Protein AF-0000000086879435 (afdb_homodimer)

Organism: NCBI:txid248903

Structure (mmCIF, N/CA/C/O backbone):
data_AF-0000000086879435-model_v1
#
loop_
_entity.id
_entity.type
_entity.pdbx_description
1 polymer 'Uncharacterized protein'
#
loop_
_atom_site.group_PDB
_atom_site.id
_atom_site.type_symbol
_atom_site.label_atom_id
_atom_site.label_alt_id
_atom_site.label_comp_id
_atom_site.label_asym_id
_atom_site.label_entity_id
_atom_site.label_seq_id
_atom_site.pdbx_PDB_ins_code
_atom_site.Cartn_x
_atom_site.Cartn_y
_atom_site.Cartn_z
_atom_site.occupancy
_atom_site.B_iso_or_equiv
_atom_site.auth_seq_id
_atom_site.auth_comp_id
_atom_site.auth_asym_id
_atom_site.auth_atom_id
_atom_site.pdbx_PDB_model_num
ATOM 1 N N . MET A 1 1 ? 8.586 4.191 -22.438 1 44.03 1 MET A N 1
ATOM 2 C CA . MET A 1 1 ? 7.246 3.73 -22.094 1 44.03 1 MET A CA 1
ATOM 3 C C . MET A 1 1 ? 6.598 4.66 -21.078 1 44.03 1 MET A C 1
ATOM 5 O O . MET A 1 1 ? 7.281 5.207 -20.203 1 44.03 1 MET A O 1
ATOM 9 N N . GLN A 1 2 ? 5.637 5.305 -21.375 1 54.16 2 GLN A N 1
ATOM 10 C CA . GLN A 1 2 ? 5.039 6.383 -20.594 1 54.16 2 GLN A CA 1
ATOM 11 C C . GLN A 1 2 ? 4.703 5.914 -19.188 1 54.16 2 GLN A C 1
ATOM 13 O O . GLN A 1 2 ? 4.008 4.914 -19 1 54.16 2 GLN A O 1
ATOM 18 N N . THR A 1 3 ? 5.539 6.227 -18.281 1 66.44 3 THR A N 1
ATOM 19 C CA . THR A 1 3 ? 5.344 5.82 -16.891 1 66.44 3 THR A CA 1
ATOM 20 C C . THR A 1 3 ? 4.059 6.418 -16.328 1 66.44 3 THR A C 1
ATOM 22 O O . THR A 1 3 ? 3.764 7.594 -16.547 1 66.44 3 THR A O 1
ATOM 25 N N . THR A 1 4 ? 3.055 5.637 -16.141 1 79.62 4 THR A N 1
ATOM 26 C CA . THR A 1 4 ? 1.771 6.039 -15.578 1 79.62 4 THR A CA 1
ATOM 27 C C . THR A 1 4 ? 1.923 6.414 -14.109 1 79.62 4 THR A C 1
ATOM 29 O O . THR A 1 4 ? 2.721 5.809 -13.391 1 79.62 4 THR A O 1
ATOM 32 N N . ALA A 1 5 ? 1.476 7.719 -13.898 1 88.5 5 ALA A N 1
ATOM 33 C CA . ALA A 1 5 ? 1.399 8.133 -12.5 1 88.5 5 ALA A CA 1
ATOM 34 C C . ALA A 1 5 ? -0.051 8.273 -12.055 1 88.5 5 ALA A C 1
ATOM 36 O O . ALA A 1 5 ? -0.872 8.867 -12.758 1 88.5 5 ALA A O 1
ATOM 37 N N . PHE A 1 6 ? -0.418 7.566 -11 1 91.81 6 PHE A N 1
ATOM 38 C CA . PHE A 1 6 ? -1.747 7.672 -10.406 1 91.81 6 PHE A CA 1
ATOM 39 C C . PHE A 1 6 ? -1.66 8.141 -8.961 1 91.81 6 PHE A C 1
ATOM 41 O O . PHE A 1 6 ? -0.816 7.668 -8.195 1 91.81 6 PHE A O 1
ATOM 48 N N . THR A 1 7 ? -2.488 9.18 -8.641 1 93.44 7 THR A N 1
ATOM 49 C CA . THR A 1 7 ? -2.541 9.68 -7.27 1 93.44 7 THR A CA 1
ATOM 50 C C . THR A 1 7 ? -3.957 9.57 -6.711 1 93.44 7 THR A C 1
ATOM 52 O O . THR A 1 7 ? -4.918 9.977 -7.367 1 93.44 7 THR A O 1
ATOM 55 N N . ALA A 1 8 ? -4.062 8.93 -5.559 1 92 8 ALA A N 1
ATOM 56 C CA . ALA A 1 8 ? -5.328 8.875 -4.84 1 92 8 ALA A CA 1
ATOM 57 C C . ALA A 1 8 ? -5.223 9.562 -3.482 1 92 8 ALA A C 1
ATOM 59 O 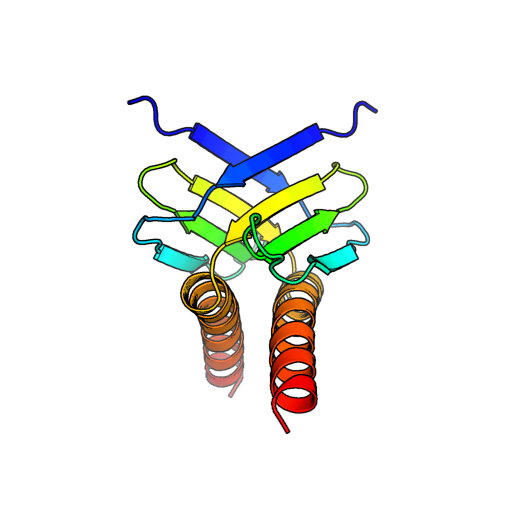O . ALA A 1 8 ? -4.25 9.359 -2.75 1 92 8 ALA A O 1
ATOM 60 N N . ASN A 1 9 ? -6.188 10.391 -3.223 1 91.94 9 ASN A N 1
ATOM 61 C CA . ASN A 1 9 ? -6.27 11.023 -1.913 1 91.94 9 ASN A CA 1
ATOM 62 C C . ASN A 1 9 ? -7.184 10.258 -0.968 1 91.94 9 ASN A C 1
ATOM 64 O O . ASN A 1 9 ? -8.398 10.219 -1.165 1 91.94 9 ASN A O 1
ATOM 68 N N . LEU A 1 10 ? -6.527 9.672 0.015 1 91.62 10 LEU A N 1
ATOM 69 C CA . LEU A 1 10 ? -7.281 8.859 0.964 1 91.62 10 LEU A CA 1
ATOM 70 C C . LEU A 1 10 ? -7.754 9.703 2.145 1 91.62 10 LEU A C 1
ATOM 72 O O . LEU A 1 10 ? -8.547 9.234 2.971 1 91.62 10 LEU A O 1
ATOM 76 N N . THR A 1 11 ? -7.312 10.906 2.078 1 84.06 11 THR A N 1
ATOM 77 C CA . THR A 1 11 ? -7.547 11.719 3.268 1 84.06 11 THR A CA 1
ATOM 78 C C . THR A 1 11 ? -9.031 12.047 3.414 1 84.06 11 THR A C 1
ATOM 80 O O . THR A 1 11 ? -9.758 12.117 2.422 1 84.06 11 THR A O 1
ATOM 83 N N . ALA A 1 12 ? -9.547 12.078 4.613 1 77.25 12 ALA A N 1
ATOM 84 C CA . ALA A 1 12 ? -10.875 12.539 5.012 1 77.25 12 ALA A CA 1
ATOM 85 C C . ALA A 1 12 ? -11.938 11.484 4.707 1 77.25 12 ALA A C 1
ATOM 87 O O . ALA A 1 12 ? -13.102 11.82 4.492 1 77.25 12 ALA A O 1
ATOM 88 N N . GLN A 1 13 ? -11.484 10.367 4.348 1 81.69 13 GLN A N 1
ATOM 89 C CA . GLN A 1 13 ? -12.469 9.32 4.109 1 81.69 13 GLN A CA 1
ATOM 90 C C . GLN A 1 13 ? -12.086 8.031 4.824 1 81.69 13 GLN A C 1
ATOM 92 O O . GLN A 1 13 ? -10.93 7.84 5.203 1 81.69 13 GLN A O 1
ATOM 97 N N . SER A 1 14 ? -13.148 7.199 4.969 1 90.62 14 SER A N 1
ATOM 98 C CA . SER A 1 14 ? -12.914 5.828 5.41 1 90.62 14 SER A CA 1
ATOM 99 C C . SER A 1 14 ? -12.43 4.953 4.262 1 90.62 14 SER A C 1
ATOM 101 O O . SER A 1 14 ? -12.914 5.066 3.137 1 90.62 14 SER A O 1
ATOM 103 N N . ILE A 1 15 ? -11.328 4.277 4.547 1 94.75 15 ILE A N 1
ATOM 104 C CA . ILE A 1 15 ? -10.844 3.381 3.504 1 94.75 15 ILE A CA 1
ATOM 105 C C . ILE A 1 15 ? -10.961 1.931 3.971 1 94.75 15 ILE A C 1
ATOM 107 O O . ILE A 1 15 ? -11.07 1.666 5.168 1 94.75 15 ILE A O 1
ATOM 111 N N . ASP A 1 16 ? -11.102 1.056 3.021 1 96.19 16 ASP A N 1
ATOM 112 C CA . ASP A 1 16 ? -10.938 -0.382 3.223 1 96.19 16 ASP A CA 1
ATOM 113 C C . ASP A 1 16 ? -9.711 -0.907 2.482 1 96.19 16 ASP A C 1
ATOM 115 O O . ASP A 1 16 ? -9.484 -0.562 1.321 1 96.19 16 ASP A O 1
ATOM 119 N N . ALA A 1 17 ? -8.805 -1.585 3.205 1 97.88 17 ALA A N 1
ATOM 120 C CA . ALA A 1 17 ? -7.641 -2.244 2.621 1 97.88 17 ALA A CA 1
ATOM 121 C C . ALA A 1 17 ? -7.703 -3.754 2.836 1 97.88 17 ALA A C 1
ATOM 123 O O . ALA A 1 17 ? -7.906 -4.223 3.959 1 97.88 17 ALA A O 1
ATOM 124 N N . VAL A 1 18 ? -7.555 -4.5 1.718 1 98.06 18 VAL A N 1
ATOM 125 C CA . VA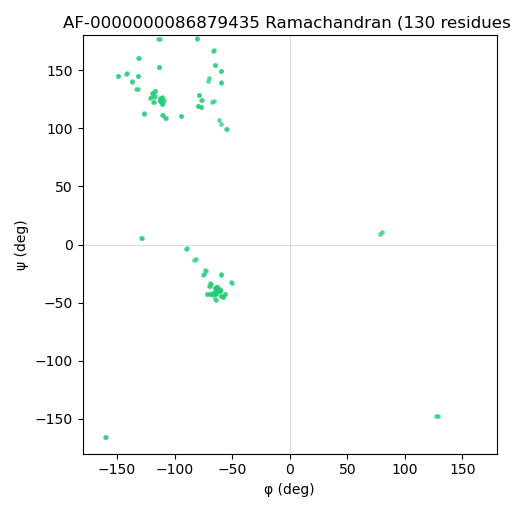L A 1 18 ? -7.621 -5.957 1.799 1 98.06 18 VAL A CA 1
ATOM 126 C C . VAL A 1 18 ? -6.594 -6.574 0.852 1 98.06 18 VAL A C 1
ATOM 128 O O . VAL A 1 18 ? -6.25 -5.98 -0.172 1 98.06 18 VAL A O 1
ATOM 131 N N . VAL A 1 19 ? -6.051 -7.715 1.238 1 98.38 19 VAL A N 1
ATOM 132 C CA . VAL A 1 19 ? -5.215 -8.5 0.337 1 98.38 19 VAL A CA 1
ATOM 133 C C . VAL A 1 19 ? -5.941 -9.789 -0.05 1 98.38 19 VAL A C 1
ATOM 135 O O . VAL A 1 19 ? -6.281 -10.602 0.814 1 98.38 19 VAL A O 1
ATOM 138 N N . LYS A 1 20 ? -6.312 -9.82 -1.33 1 97.25 20 LYS A N 1
ATOM 139 C CA . LYS A 1 20 ? -6.738 -11.102 -1.882 1 97.25 20 LYS A CA 1
ATOM 140 C C . LYS A 1 20 ? -5.539 -12.008 -2.164 1 97.25 20 LYS A C 1
ATOM 142 O O . LYS A 1 20 ? -4.617 -11.617 -2.885 1 97.25 20 LYS A O 1
ATOM 147 N N . PRO A 1 21 ? -5.516 -13.18 -1.617 1 96.19 21 PRO A N 1
ATOM 148 C CA . PRO A 1 21 ? -4.352 -14.055 -1.771 1 96.19 21 PRO A CA 1
ATOM 149 C C . PRO A 1 21 ? -4.129 -14.492 -3.217 1 96.19 21 PRO A C 1
ATOM 151 O O . PRO A 1 21 ? -5.066 -14.484 -4.02 1 96.19 21 PRO A O 1
ATOM 154 N N . ALA A 1 22 ? -2.869 -14.797 -3.455 1 93.69 22 ALA A N 1
ATOM 155 C CA . ALA A 1 22 ? -2.512 -15.336 -4.762 1 93.69 22 ALA A CA 1
ATOM 156 C C . ALA A 1 22 ? -3.258 -16.641 -5.039 1 93.69 22 ALA A C 1
ATOM 158 O O . ALA A 1 22 ? -3.465 -17.453 -4.133 1 93.69 22 ALA A O 1
ATOM 159 N N . MET A 1 23 ? -3.672 -16.734 -6.277 1 92.25 23 MET A N 1
ATOM 160 C CA . MET A 1 23 ? -4.227 -17.984 -6.781 1 92.25 23 MET A CA 1
ATOM 161 C C . MET A 1 23 ? -3.332 -18.578 -7.859 1 92.25 23 MET A C 1
ATOM 163 O O . MET A 1 23 ? -2.246 -18.062 -8.133 1 92.25 23 MET A O 1
ATOM 167 N N . HIS A 1 24 ? -3.643 -19.766 -8.398 1 91.5 24 HIS A N 1
ATOM 168 C CA . HIS A 1 24 ? -2.82 -20.531 -9.328 1 91.5 24 HIS A CA 1
ATOM 169 C C . HIS A 1 24 ? -2.371 -19.656 -10.5 1 91.5 24 HIS A C 1
ATOM 171 O O . HIS A 1 24 ? -1.229 -19.766 -10.953 1 91.5 24 HIS A O 1
ATOM 177 N N . TYR A 1 25 ? -3.127 -18.734 -10.914 1 91.06 25 TYR A N 1
ATOM 178 C CA . TYR A 1 25 ? -2.773 -18 -12.125 1 91.06 25 TYR A CA 1
ATOM 179 C C . TYR A 1 25 ? -2.826 -16.5 -11.891 1 91.06 25 TYR A C 1
ATOM 181 O O . TYR A 1 25 ? -2.666 -15.703 -12.82 1 91.06 25 TYR A O 1
ATOM 189 N N . THR A 1 26 ? -3.049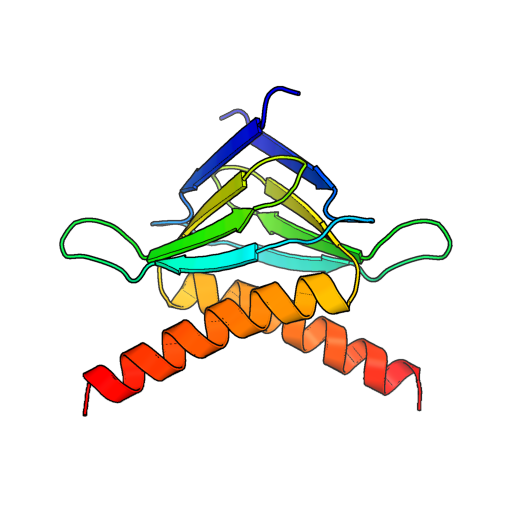 -16.141 -10.672 1 92.5 26 THR A N 1
ATOM 190 C CA . THR A 1 26 ? -3.156 -14.711 -10.383 1 92.5 26 THR A CA 1
ATOM 191 C C . THR A 1 26 ? -2.322 -14.344 -9.156 1 92.5 26 THR A C 1
ATOM 193 O O . THR A 1 26 ? -2.338 -15.062 -8.156 1 92.5 26 THR A O 1
ATOM 196 N N . PRO A 1 27 ? -1.57 -13.273 -9.281 1 95 27 PRO A N 1
ATOM 197 C CA . PRO A 1 27 ? -0.831 -12.82 -8.102 1 95 27 PRO A CA 1
ATOM 198 C C . PRO A 1 27 ? -1.748 -12.336 -6.98 1 95 27 PRO A C 1
ATOM 200 O O . PRO A 1 27 ? -2.969 -12.289 -7.152 1 95 27 PRO A O 1
ATOM 203 N N . ALA A 1 28 ? -1.187 -12.156 -5.766 1 96.88 28 ALA A N 1
ATOM 204 C CA . ALA A 1 28 ? -1.948 -11.477 -4.715 1 96.88 28 ALA A CA 1
ATOM 205 C C . ALA A 1 28 ? -2.334 -10.062 -5.141 1 96.88 28 ALA A C 1
ATOM 207 O O . ALA A 1 28 ? -1.632 -9.438 -5.934 1 96.88 28 ALA A O 1
ATOM 208 N N . ILE A 1 29 ? -3.469 -9.586 -4.648 1 97.75 29 ILE A N 1
ATOM 209 C CA . ILE A 1 29 ? -3.936 -8.242 -4.992 1 97.75 29 ILE A CA 1
ATOM 210 C C . ILE A 1 29 ? -4.223 -7.457 -3.715 1 97.75 29 ILE A C 1
ATOM 212 O O . ILE A 1 29 ? -5.117 -7.816 -2.943 1 97.75 29 ILE A O 1
ATOM 216 N N . LEU A 1 30 ? -3.428 -6.445 -3.463 1 98.38 30 LEU A N 1
ATOM 217 C CA . LEU A 1 30 ? -3.781 -5.445 -2.459 1 98.38 30 LEU A CA 1
ATOM 218 C C . LEU A 1 30 ? -4.789 -4.445 -3.02 1 98.38 30 LEU A C 1
ATOM 220 O O . LEU A 1 30 ? -4.508 -3.77 -4.012 1 98.38 30 LEU A O 1
ATOM 224 N N . THR A 1 31 ? -5.953 -4.352 -2.434 1 97.94 31 THR A N 1
ATOM 225 C CA . THR A 1 31 ? -6.973 -3.385 -2.826 1 97.94 31 THR A CA 1
ATOM 226 C C . THR A 1 31 ? -7.191 -2.35 -1.726 1 97.94 31 THR A C 1
ATOM 228 O O . THR A 1 31 ? -7.422 -2.705 -0.568 1 97.94 31 THR A O 1
ATOM 231 N N . VAL A 1 32 ? -7.027 -1.122 -2.074 1 97.19 32 VAL A N 1
ATOM 232 C CA . VAL A 1 32 ? -7.398 -0.005 -1.213 1 97.19 32 VAL A CA 1
ATOM 233 C C . VAL A 1 32 ? -8.602 0.728 -1.806 1 97.19 32 VAL A C 1
ATOM 235 O O . VAL A 1 32 ? -8.531 1.234 -2.928 1 97.19 32 VAL A O 1
ATOM 238 N N . SER A 1 33 ? -9.688 0.803 -1.057 1 95.69 33 SER A N 1
ATOM 239 C CA . SER A 1 33 ? -10.906 1.394 -1.596 1 95.69 33 SER A CA 1
ATOM 240 C C . SER A 1 33 ? -11.508 2.414 -0.631 1 95.69 33 SER A C 1
ATOM 242 O O . SER A 1 33 ? -11.297 2.322 0.582 1 95.69 33 SER A O 1
ATOM 244 N N . GLY A 1 34 ? -12.055 3.391 -1.168 1 92.12 34 GLY A N 1
ATOM 245 C CA . GLY A 1 34 ? -12.773 4.441 -0.467 1 92.12 34 GLY A CA 1
ATOM 246 C C . GLY A 1 34 ? -13.719 5.223 -1.364 1 92.12 34 GLY A C 1
ATOM 247 O O . GLY A 1 34 ? -14.109 4.738 -2.428 1 92.12 34 GLY A O 1
ATOM 248 N N . SER A 1 35 ? -14.148 6.371 -0.825 1 88.62 35 SER A N 1
ATOM 249 C CA . SER A 1 35 ? -15.078 7.191 -1.596 1 88.62 35 SER A CA 1
ATOM 250 C C . SER A 1 35 ? -14.469 7.609 -2.93 1 88.62 35 SER A C 1
ATOM 252 O O . SER A 1 35 ? -15.188 7.844 -3.902 1 88.62 35 SER A O 1
ATOM 254 N N . PHE A 1 36 ? -13.18 7.684 -3.027 1 84 36 PHE A N 1
ATOM 255 C CA . PHE A 1 36 ? -12.469 8.102 -4.23 1 84 36 PHE A CA 1
ATOM 256 C C . PHE A 1 36 ? -12.523 7.02 -5.301 1 84 36 PHE A C 1
ATOM 258 O O . PHE A 1 36 ? -12.266 7.281 -6.477 1 84 36 PHE A O 1
ATOM 265 N N . GLY A 1 37 ? -12.742 5.812 -4.805 1 92.31 37 GLY A N 1
ATOM 266 C CA . GLY A 1 37 ? -12.641 4.652 -5.68 1 92.31 37 GLY A CA 1
ATOM 267 C C . GLY A 1 37 ? -11.734 3.568 -5.125 1 92.31 37 GLY A C 1
ATOM 268 O O . GLY A 1 37 ? -11.766 3.277 -3.93 1 92.31 37 GLY A O 1
ATOM 269 N N . SER A 1 38 ? -11.047 2.848 -6.152 1 94.31 38 SER A N 1
ATOM 270 C CA . SER A 1 38 ? -10.195 1.755 -5.688 1 94.31 38 SER A CA 1
ATOM 271 C C . SER A 1 38 ? -8.859 1.741 -6.418 1 94.31 38 SER A C 1
ATOM 273 O O . SER A 1 38 ? -8.781 2.111 -7.594 1 94.31 38 SER A O 1
ATOM 275 N N . VAL A 1 39 ? -7.812 1.468 -5.703 1 95 39 VAL A N 1
ATOM 276 C CA . VAL A 1 39 ? -6.484 1.15 -6.215 1 95 39 VAL A CA 1
ATOM 277 C C . VAL A 1 39 ? -6.164 -0.318 -5.949 1 95 39 VAL A C 1
ATOM 279 O O . VAL A 1 39 ? -6.316 -0.799 -4.824 1 95 39 VAL A O 1
ATOM 282 N N . GLU A 1 40 ? -5.781 -1.021 -7.055 1 96.5 40 GLU A N 1
ATOM 283 C CA . GLU A 1 40 ? -5.398 -2.424 -6.941 1 96.5 40 GLU A CA 1
ATOM 284 C C . GLU A 1 40 ? -3.951 -2.635 -7.379 1 96.5 40 GLU A C 1
ATOM 286 O O . GLU A 1 40 ? -3.572 -2.264 -8.492 1 96.5 40 GLU A O 1
ATOM 291 N N . LEU A 1 41 ? -3.156 -3.184 -6.445 1 96.56 41 LEU A N 1
ATOM 292 C CA . LEU A 1 41 ? -1.776 -3.561 -6.734 1 96.56 41 LEU A CA 1
ATOM 293 C C . LEU A 1 41 ? -1.633 -5.074 -6.816 1 96.56 41 LEU A C 1
ATOM 295 O O . LEU A 1 41 ? -1.794 -5.777 -5.816 1 96.56 41 LEU A O 1
ATOM 299 N N . MET A 1 42 ? -1.429 -5.586 -8.008 1 96.94 42 MET A N 1
ATOM 300 C CA . MET A 1 42 ? -1.085 -6.996 -8.164 1 96.94 42 MET A CA 1
ATOM 301 C C . MET A 1 42 ? 0.379 -7.242 -7.816 1 96.94 42 MET A C 1
ATOM 303 O O . MET A 1 42 ? 1.275 -6.695 -8.461 1 96.94 42 MET A O 1
ATOM 307 N N . ALA A 1 43 ? 0.651 -7.996 -6.887 1 96.31 43 ALA A N 1
ATOM 308 C CA . ALA A 1 43 ? 1.991 -8.055 -6.305 1 96.31 43 ALA A CA 1
ATOM 309 C C . ALA A 1 43 ? 2.303 -9.445 -5.773 1 96.31 43 ALA A C 1
ATOM 311 O O . ALA A 1 43 ? 1.403 -10.164 -5.32 1 96.31 43 ALA A O 1
ATOM 312 N N . ASP A 1 44 ? 3.58 -9.82 -5.902 1 94.75 44 ASP A N 1
ATOM 313 C CA . ASP A 1 44 ? 4.008 -11.016 -5.188 1 94.75 44 ASP A CA 1
ATOM 314 C C . ASP A 1 44 ? 4.293 -10.711 -3.719 1 94.75 44 ASP A C 1
ATOM 316 O O . ASP A 1 44 ? 4.16 -9.562 -3.283 1 94.75 44 ASP A O 1
ATOM 320 N N . ASP A 1 45 ? 4.652 -11.742 -2.908 1 94.81 45 ASP A N 1
ATOM 321 C CA . ASP A 1 45 ? 4.809 -11.594 -1.464 1 94.81 45 ASP A CA 1
ATOM 322 C C . ASP A 1 45 ? 5.945 -10.633 -1.131 1 94.81 45 ASP A C 1
ATOM 324 O O . ASP A 1 45 ? 5.863 -9.875 -0.162 1 94.81 45 ASP A O 1
ATOM 328 N N . ASP A 1 46 ? 7.012 -10.719 -1.892 1 95.31 46 ASP A N 1
ATOM 329 C CA . ASP A 1 46 ? 8.141 -9.836 -1.641 1 95.31 46 ASP A CA 1
ATOM 330 C C . ASP A 1 46 ? 7.762 -8.375 -1.865 1 95.31 46 ASP A C 1
ATOM 332 O O . ASP A 1 46 ? 8.219 -7.488 -1.14 1 95.31 46 ASP A O 1
ATOM 336 N N . GLN A 1 47 ? 6.949 -8.156 -2.826 1 96.69 47 GLN A N 1
ATOM 337 C CA . GLN A 1 47 ? 6.508 -6.801 -3.145 1 96.69 47 GLN A CA 1
ATOM 338 C C . GLN A 1 47 ? 5.555 -6.27 -2.08 1 96.69 47 GLN A C 1
ATOM 340 O O . GLN A 1 47 ? 5.652 -5.109 -1.676 1 96.69 47 GLN A O 1
ATOM 345 N N . LEU A 1 48 ? 4.637 -7.074 -1.61 1 97.81 48 LEU A N 1
ATOM 346 C CA . LEU A 1 48 ? 3.762 -6.691 -0.507 1 97.81 48 LEU A CA 1
ATOM 347 C C . LEU A 1 48 ? 4.57 -6.398 0.751 1 97.81 48 LEU A C 1
ATOM 349 O O . LEU A 1 48 ? 4.281 -5.441 1.474 1 97.81 48 LEU A O 1
ATOM 353 N N . ALA A 1 49 ? 5.605 -7.219 1.007 1 97.38 49 ALA A N 1
ATOM 354 C CA . ALA A 1 49 ? 6.465 -7.02 2.172 1 97.38 49 ALA A CA 1
ATOM 355 C C . ALA A 1 49 ? 7.199 -5.684 2.09 1 97.38 49 ALA A C 1
ATOM 357 O O . ALA A 1 49 ? 7.375 -5.004 3.104 1 97.38 49 ALA A O 1
ATOM 358 N N . ALA A 1 50 ? 7.578 -5.32 0.904 1 97.62 50 ALA A N 1
ATOM 359 C CA . ALA A 1 50 ? 8.266 -4.047 0.713 1 97.62 50 ALA A CA 1
ATOM 360 C C . ALA A 1 50 ? 7.355 -2.873 1.055 1 97.62 50 ALA A C 1
ATOM 362 O O . ALA A 1 50 ? 7.793 -1.896 1.666 1 97.62 50 ALA A O 1
ATOM 363 N N . VAL A 1 51 ? 6.102 -2.959 0.656 1 98.38 51 VAL A N 1
ATOM 364 C CA . VAL A 1 51 ? 5.133 -1.912 0.958 1 98.38 51 VA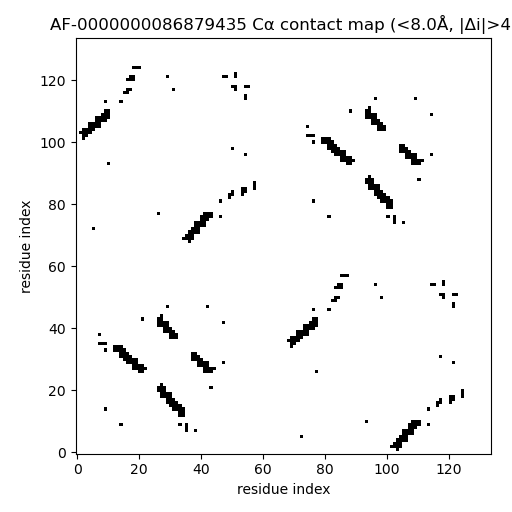L A CA 1
ATOM 365 C C . VAL A 1 51 ? 4.91 -1.831 2.467 1 98.38 51 VAL A C 1
ATOM 367 O O . VAL A 1 51 ? 4.953 -0.745 3.051 1 98.38 51 VAL A O 1
ATOM 370 N N . ALA A 1 52 ? 4.703 -2.957 3.107 1 98.56 52 ALA A N 1
ATOM 371 C CA . ALA A 1 52 ? 4.508 -2.992 4.555 1 98.56 52 ALA A CA 1
ATOM 372 C C . ALA A 1 52 ? 5.73 -2.451 5.289 1 98.56 52 ALA A C 1
ATOM 374 O O . ALA A 1 52 ? 5.602 -1.738 6.285 1 98.56 52 ALA A O 1
ATOM 375 N N . GLU A 1 53 ? 6.867 -2.781 4.797 1 98.5 53 GLU A N 1
ATOM 376 C CA . GLU A 1 53 ? 8.102 -2.332 5.43 1 98.5 53 GLU A CA 1
ATOM 377 C C . GLU A 1 53 ? 8.258 -0.816 5.336 1 98.5 53 GLU A C 1
ATOM 379 O O . GLU A 1 53 ? 8.695 -0.17 6.289 1 98.5 53 GLU A O 1
ATOM 384 N N . ALA A 1 54 ? 7.961 -0.256 4.188 1 98.56 54 ALA A N 1
ATOM 385 C CA . ALA A 1 54 ? 8.016 1.193 4.02 1 98.56 54 ALA A CA 1
ATOM 386 C C . ALA A 1 54 ? 7.129 1.898 5.043 1 98.56 54 ALA A C 1
ATOM 388 O O . ALA A 1 54 ? 7.539 2.895 5.645 1 98.56 54 ALA A O 1
ATOM 389 N N . ILE A 1 55 ? 5.949 1.348 5.238 1 98.62 55 ILE A N 1
ATOM 390 C CA . ILE A 1 55 ? 5.02 1.938 6.191 1 98.62 55 ILE A CA 1
ATOM 391 C C . ILE A 1 55 ? 5.551 1.755 7.613 1 98.62 55 ILE A C 1
ATOM 393 O O . ILE A 1 55 ? 5.5 2.682 8.422 1 98.62 55 ILE A O 1
ATOM 397 N N . SER A 1 56 ? 6.051 0.585 7.867 1 98.31 56 SER A N 1
ATOM 398 C CA . SER A 1 56 ? 6.609 0.305 9.188 1 98.31 56 SER A CA 1
ATOM 399 C C . SER A 1 56 ? 7.754 1.258 9.516 1 98.31 56 SER A C 1
ATOM 401 O O . SER A 1 56 ? 7.848 1.761 10.633 1 98.31 56 SER A O 1
ATOM 403 N N . GLN A 1 57 ? 8.648 1.495 8.578 1 97.94 57 GLN A N 1
ATOM 404 C CA . GLN A 1 57 ? 9.773 2.41 8.773 1 97.94 57 GLN A CA 1
ATOM 405 C C . GLN A 1 57 ? 9.281 3.822 9.078 1 97.94 57 GLN A C 1
ATOM 407 O O . GLN A 1 57 ? 9.883 4.535 9.883 1 97.94 57 GLN A O 1
ATOM 412 N N . HIS A 1 58 ? 8.227 4.211 8.367 1 97.88 58 HIS A N 1
ATOM 413 C CA . HIS A 1 58 ? 7.617 5.512 8.617 1 97.88 58 HIS A CA 1
ATOM 414 C C . HIS A 1 58 ? 7.164 5.637 10.07 1 97.88 58 HIS A C 1
ATOM 416 O O . HIS A 1 58 ? 7.441 6.645 10.727 1 97.88 58 HIS A O 1
ATOM 422 N N . PHE A 1 59 ? 6.508 4.625 10.633 1 97.12 59 PHE A N 1
ATOM 423 C CA . PHE A 1 59 ? 6.008 4.676 12 1 97.12 59 PHE A CA 1
ATOM 424 C C . PHE A 1 59 ? 7.16 4.645 13 1 97.12 59 PHE A C 1
ATOM 426 O O . PHE A 1 59 ? 7.113 5.32 14.031 1 97.12 59 PHE A O 1
ATOM 433 N N . LYS A 1 60 ? 8.164 3.91 12.648 1 97 60 LYS A N 1
ATOM 434 C CA . LYS A 1 60 ? 9.336 3.873 13.508 1 97 60 LYS A CA 1
ATOM 435 C C . LYS A 1 60 ? 10.016 5.242 13.586 1 97 60 LYS A C 1
ATOM 437 O O . LYS A 1 60 ? 10.445 5.668 14.656 1 97 60 LYS A O 1
ATOM 442 N N . SER A 1 61 ? 10.109 5.887 12.398 1 95.75 61 SER A N 1
ATOM 443 C CA . SER A 1 61 ? 10.734 7.203 12.336 1 95.75 61 SER A CA 1
ATOM 444 C C . SER A 1 61 ? 9.922 8.234 13.109 1 95.75 61 SER A C 1
ATOM 446 O O . SER A 1 61 ? 10.484 9.148 13.711 1 95.75 61 SER A O 1
ATOM 448 N N . LYS A 1 62 ? 8.68 8.109 13.039 1 92.25 62 LYS A N 1
ATOM 449 C CA . LYS A 1 62 ? 7.781 9.023 13.742 1 92.25 62 LYS A CA 1
ATOM 450 C C . LYS A 1 62 ? 7.91 8.859 15.25 1 92.25 62 LYS A C 1
ATOM 452 O O . LYS A 1 62 ? 7.855 9.844 15.992 1 92.25 62 LYS A O 1
ATOM 457 N N . GLU A 1 63 ? 8 7.652 15.656 1 89.56 63 GLU A N 1
ATOM 458 C CA . GLU A 1 63 ? 8.148 7.367 17.078 1 89.56 63 GLU A CA 1
ATOM 459 C C . GLU A 1 63 ? 9.461 7.93 17.625 1 89.56 63 GLU A C 1
ATOM 461 O O . GLU A 1 63 ? 9.5 8.477 18.719 1 89.56 63 GLU A O 1
ATOM 466 N N . ARG A 1 64 ? 10.453 7.805 16.812 1 88.44 64 ARG A N 1
ATOM 467 C CA . ARG A 1 64 ? 11.773 8.281 17.234 1 88.44 64 ARG A CA 1
ATOM 468 C C . ARG A 1 64 ? 11.797 9.805 17.312 1 88.44 64 ARG A C 1
ATOM 470 O O . ARG A 1 64 ? 12.477 10.367 18.188 1 88.44 64 ARG A O 1
ATOM 477 N N . ALA A 1 65 ? 11.055 10.383 16.438 1 83.25 65 ALA A N 1
ATOM 478 C CA . ALA A 1 65 ? 11.023 11.844 16.406 1 83.25 65 ALA A CA 1
ATOM 479 C C . ALA A 1 65 ? 10.203 12.398 17.578 1 83.25 65 ALA A C 1
ATOM 481 O O . ALA A 1 65 ? 10.352 13.57 17.938 1 83.25 65 ALA A O 1
ATOM 482 N N . ALA A 1 66 ? 9.266 11.656 18.125 1 78.44 66 ALA A N 1
ATOM 483 C CA . ALA A 1 66 ? 8.406 12.094 19.219 1 78.44 66 ALA A CA 1
ATOM 484 C C . ALA A 1 66 ? 9.094 11.922 20.562 1 78.44 66 ALA A C 1
ATOM 486 O O . ALA A 1 66 ? 8.648 12.453 21.578 1 78.44 66 ALA A O 1
ATOM 487 N N . VAL A 1 67 ? 10.227 11.18 20.656 1 71.69 67 VAL A N 1
ATOM 488 C CA . VAL A 1 67 ? 10.961 11.039 21.922 1 71.69 67 VAL A CA 1
ATOM 489 C C . VAL A 1 67 ? 12.039 12.117 22.016 1 71.69 67 VAL A C 1
ATOM 491 O O . VAL A 1 67 ? 12.688 12.445 21.016 1 71.69 67 VAL A O 1
ATOM 494 N N . MET B 1 1 ? -20.609 9.906 -8.289 1 43.44 1 MET B N 1
ATOM 495 C CA . MET B 1 1 ? -19.234 10.312 -8.539 1 43.44 1 MET B CA 1
ATOM 496 C C . MET B 1 1 ? -18.406 9.141 -9.055 1 43.44 1 MET B C 1
ATOM 498 O O . MET B 1 1 ? -18.609 7.996 -8.633 1 43.44 1 MET B O 1
ATOM 502 N N . GLN B 1 2 ? -18 9.141 -10.172 1 54.06 2 GLN B N 1
ATOM 503 C CA . GLN B 1 2 ? -17.406 8.016 -10.883 1 54.06 2 GLN B CA 1
ATOM 504 C C . GLN B 1 2 ? -16.219 7.441 -10.102 1 54.06 2 GLN B C 1
ATOM 506 O O . GLN B 1 2 ? -15.305 8.172 -9.727 1 54.06 2 GLN B O 1
ATOM 511 N N . THR B 1 3 ? -16.469 6.418 -9.43 1 66.19 3 THR B N 1
ATOM 512 C CA . THR B 1 3 ? -15.43 5.77 -8.633 1 66.19 3 THR B CA 1
ATOM 513 C C . THR B 1 3 ? -14.266 5.324 -9.508 1 66.19 3 THR B C 1
ATOM 515 O O . THR B 1 3 ? -14.477 4.758 -10.586 1 66.19 3 THR B O 1
ATOM 518 N N . THR B 1 4 ? -13.172 6.027 -9.5 1 79.06 4 THR B N 1
ATOM 519 C CA . THR B 1 4 ? -11.961 5.711 -10.25 1 79.06 4 THR B CA 1
ATOM 520 C C . THR B 1 4 ? -11.328 4.422 -9.742 1 79.06 4 THR B C 1
ATOM 522 O O . THR B 1 4 ? -11.383 4.125 -8.547 1 79.06 4 THR B O 1
ATOM 525 N N . ALA B 1 5 ? -11.195 3.514 -10.789 1 88.31 5 ALA B N 1
ATOM 526 C CA . ALA B 1 5 ? -10.438 2.305 -10.477 1 88.31 5 ALA B CA 1
ATOM 527 C C . ALA B 1 5 ? -9.102 2.291 -11.203 1 88.31 5 ALA B C 1
ATOM 529 O O . ALA B 1 5 ? -9.039 2.578 -12.406 1 88.31 5 ALA B O 1
ATOM 530 N N . PHE B 1 6 ? -8.016 2.18 -10.469 1 91.75 6 PHE B N 1
ATOM 531 C CA . PHE B 1 6 ? -6.68 2.062 -11.039 1 91.75 6 PHE B CA 1
ATOM 532 C C . PHE B 1 6 ? -6.039 0.739 -10.641 1 91.75 6 PHE B C 1
ATOM 534 O O . PHE B 1 6 ? -6.113 0.331 -9.477 1 91.75 6 PHE B O 1
ATOM 541 N N . THR B 1 7 ? -5.5 0.016 -11.664 1 93.25 7 THR B N 1
ATOM 542 C CA . THR B 1 7 ? -4.801 -1.237 -11.398 1 93.25 7 THR B CA 1
ATOM 543 C C . THR B 1 7 ? -3.359 -1.168 -11.898 1 93.25 7 THR B C 1
ATOM 545 O O . THR B 1 7 ? -3.105 -0.761 -13.031 1 93.25 7 THR B O 1
ATOM 548 N N . ALA B 1 8 ? -2.453 -1.464 -11.008 1 91.88 8 ALA B N 1
ATOM 549 C CA . ALA B 1 8 ? -1.043 -1.574 -11.375 1 91.88 8 ALA B CA 1
ATOM 550 C C . ALA B 1 8 ? -0.526 -2.99 -11.148 1 91.88 8 ALA B C 1
ATOM 552 O O . ALA B 1 8 ? -0.797 -3.598 -10.109 1 91.88 8 ALA B O 1
ATOM 553 N N . ASN B 1 9 ? 0.157 -3.508 -12.133 1 91.88 9 ASN B N 1
ATOM 554 C CA . ASN B 1 9 ? 0.803 -4.809 -12 1 91.88 9 ASN B CA 1
ATOM 555 C C . ASN B 1 9 ? 2.264 -4.672 -11.578 1 91.88 9 ASN B C 1
ATOM 557 O O . ASN B 1 9 ? 3.094 -4.188 -12.352 1 91.88 9 ASN B O 1
ATOM 561 N N . LEU B 1 10 ? 2.477 -5.082 -10.359 1 91.44 10 LEU B N 1
ATOM 562 C CA . LEU B 1 10 ? 3.824 -4.961 -9.812 1 91.44 10 LEU B CA 1
ATOM 563 C C . LEU B 1 10 ? 4.645 -6.211 -10.109 1 91.44 10 LEU B C 1
ATOM 565 O O . LEU B 1 10 ? 5.855 -6.23 -9.875 1 91.44 10 LEU B O 1
ATOM 569 N N . THR B 1 11 ? 3.953 -7.102 -10.703 1 83.44 11 THR B N 1
ATOM 570 C CA . THR B 1 11 ? 4.602 -8.398 -10.844 1 83.44 11 THR B CA 1
ATOM 571 C C . THR B 1 11 ? 5.742 -8.336 -11.852 1 83.44 11 THR B C 1
ATOM 573 O O . THR B 1 11 ? 5.711 -7.512 -12.773 1 83.44 11 THR B O 1
ATOM 576 N N . ALA B 1 12 ? 6.82 -8.984 -11.617 1 77.88 12 ALA B N 1
ATOM 577 C CA . ALA B 1 12 ? 7.953 -9.219 -12.508 1 77.88 12 ALA B CA 1
ATOM 578 C C . ALA B 1 12 ? 8.867 -8 -12.562 1 77.88 12 ALA B C 1
ATOM 580 O O . ALA B 1 12 ? 9.547 -7.77 -13.57 1 77.88 12 ALA B O 1
ATOM 581 N N . GLN B 1 13 ? 8.617 -7.137 -11.703 1 82.38 13 GLN B N 1
ATOM 582 C CA . GLN B 1 13 ? 9.516 -5.988 -11.68 1 82.38 13 GLN B CA 1
ATOM 583 C C . GLN B 1 13 ? 9.984 -5.688 -10.258 1 82.38 13 GLN B C 1
ATOM 585 O O . GLN B 1 13 ? 9.359 -6.129 -9.289 1 82.38 13 GLN B O 1
ATOM 590 N N . SER B 1 14 ? 11.094 -4.941 -10.242 1 90.88 14 SER B N 1
ATOM 591 C CA . SER B 1 14 ? 11.539 -4.355 -8.984 1 90.88 14 SER B CA 1
ATOM 592 C C . SER B 1 14 ? 10.742 -3.105 -8.633 1 90.88 14 SER B C 1
ATOM 594 O O . SER B 1 14 ? 10.445 -2.287 -9.508 1 90.88 14 SER B O 1
ATOM 596 N N . ILE B 1 15 ? 10.242 -3.119 -7.398 1 95.06 15 ILE B N 1
ATOM 597 C CA . ILE B 1 15 ? 9.508 -1.924 -6.996 1 95.06 15 ILE B CA 1
ATOM 598 C C . ILE B 1 15 ? 10.258 -1.208 -5.875 1 95.06 15 ILE B C 1
ATOM 600 O O . ILE B 1 15 ? 11.102 -1.805 -5.207 1 95.06 15 ILE B O 1
ATOM 604 N N . ASP B 1 16 ? 10.047 0.07 -5.812 1 96.38 16 ASP B N 1
ATOM 605 C CA . ASP B 1 16 ? 10.43 0.888 -4.664 1 96.38 16 ASP B CA 1
ATOM 606 C C . ASP B 1 16 ? 9.195 1.423 -3.938 1 96.38 16 ASP B C 1
ATOM 608 O O . ASP B 1 16 ? 8.258 1.909 -4.574 1 96.38 16 ASP B O 1
ATOM 612 N N . ALA B 1 17 ? 9.102 1.173 -2.615 1 98 17 ALA B N 1
ATOM 613 C CA . ALA B 1 17 ? 8.047 1.708 -1.767 1 98 17 ALA B CA 1
ATOM 614 C C . ALA B 1 17 ? 8.617 2.617 -0.683 1 98 17 ALA B C 1
ATOM 616 O O . ALA B 1 17 ? 9.547 2.238 0.028 1 98 17 ALA B O 1
ATOM 617 N N . VAL B 1 18 ? 8.062 3.85 -0.61 1 98.12 18 VAL B N 1
ATOM 618 C CA . VAL B 1 18 ? 8.547 4.812 0.374 1 98.12 18 VAL B CA 1
ATOM 619 C C . VAL B 1 18 ? 7.371 5.609 0.938 1 98.12 18 VAL B C 1
ATOM 621 O O . VAL B 1 18 ? 6.359 5.805 0.258 1 98.12 18 VAL B O 1
ATOM 624 N N . VAL B 1 19 ? 7.477 5.984 2.201 1 98.38 19 VAL B N 1
ATOM 625 C CA . VAL B 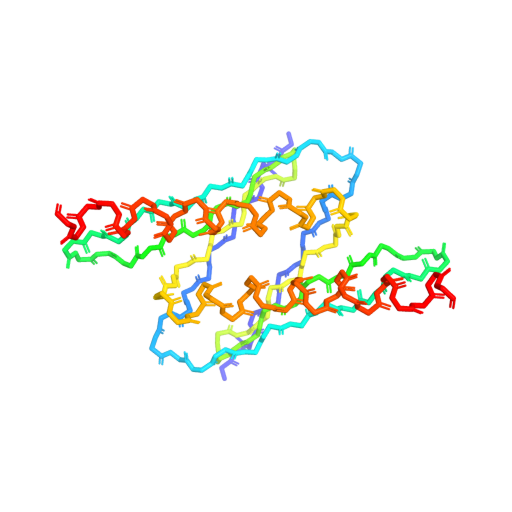1 19 ? 6.52 6.914 2.793 1 98.38 19 VAL B CA 1
ATOM 626 C C . VAL B 1 19 ? 7.199 8.258 3.062 1 98.38 19 VAL B C 1
ATOM 628 O O . VAL B 1 19 ? 8.18 8.32 3.807 1 98.38 19 VAL B O 1
ATOM 631 N N . LYS B 1 20 ? 6.742 9.242 2.275 1 97.31 20 LYS B N 1
ATOM 632 C CA . LYS B 1 20 ? 7.09 10.609 2.645 1 97.31 20 LYS B CA 1
ATOM 633 C C . LYS B 1 20 ? 6.238 11.102 3.811 1 97.31 20 LYS B C 1
ATOM 635 O O . LYS B 1 20 ? 5.008 11.07 3.74 1 97.31 20 LYS B O 1
ATOM 640 N N . PRO B 1 21 ? 6.848 11.539 4.867 1 96.19 21 PRO B N 1
ATOM 641 C CA . PRO B 1 21 ? 6.086 11.93 6.055 1 96.19 21 PRO B CA 1
ATOM 642 C C . PRO B 1 21 ? 5.195 13.141 5.809 1 96.19 21 PRO B C 1
ATOM 644 O O . PRO B 1 21 ? 5.453 13.93 4.891 1 96.19 21 PRO B O 1
ATOM 647 N N . ALA B 1 22 ? 4.156 13.172 6.633 1 93.81 22 ALA B N 1
ATOM 648 C CA . ALA B 1 22 ? 3.268 14.336 6.609 1 93.81 22 ALA B CA 1
ATOM 649 C C . ALA B 1 22 ? 4.027 15.617 6.941 1 93.81 22 ALA B C 1
ATOM 651 O O . ALA B 1 22 ? 4.93 15.609 7.785 1 93.81 22 ALA B O 1
ATOM 652 N N . MET B 1 23 ? 3.67 16.609 6.199 1 92.19 23 MET B N 1
ATOM 653 C CA . MET B 1 23 ? 4.137 17.953 6.512 1 92.19 23 MET B CA 1
ATOM 654 C C . MET B 1 23 ? 2.975 18.844 6.949 1 92.19 23 MET B C 1
ATOM 656 O O . MET B 1 23 ? 1.845 18.375 7.086 1 92.19 23 MET B O 1
ATOM 660 N N . HIS B 1 24 ? 3.209 20.109 7.344 1 91.19 24 HIS B N 1
ATOM 661 C CA . HIS B 1 24 ? 2.232 21.031 7.918 1 91.19 24 HIS B CA 1
ATOM 662 C C . HIS B 1 24 ? 0.974 21.094 7.059 1 91.19 24 HIS B C 1
ATOM 664 O O . HIS B 1 24 ? -0.141 21.141 7.586 1 91.19 24 HIS B O 1
ATOM 670 N N . TYR B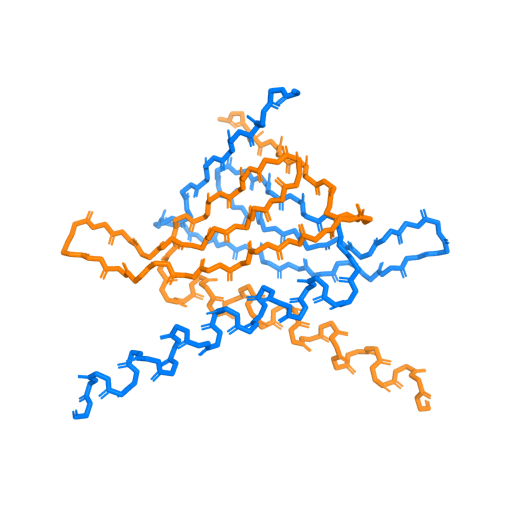 1 25 ? 1.056 20.969 5.809 1 90.94 25 TYR B N 1
ATOM 671 C CA . TYR B 1 25 ? -0.119 21.172 4.969 1 90.94 25 TYR B CA 1
ATOM 672 C C . TYR B 1 25 ? -0.324 20 4.023 1 90.94 25 TYR B C 1
ATOM 674 O O . TYR B 1 25 ? -1.203 20.031 3.158 1 90.94 25 TYR B O 1
ATOM 682 N N . THR B 1 26 ? 0.477 19 4.199 1 92.62 26 THR B N 1
ATOM 683 C CA . THR B 1 26 ? 0.365 17.859 3.295 1 92.62 26 THR B CA 1
ATOM 684 C C . THR B 1 26 ? 0.328 16.547 4.078 1 92.62 26 THR B C 1
ATOM 686 O O . THR B 1 26 ? 1.109 16.359 5.012 1 92.62 26 THR B O 1
ATOM 689 N N . PRO B 1 27 ? -0.605 15.695 3.709 1 95.12 27 PRO B N 1
ATOM 690 C CA . PRO B 1 27 ? -0.615 14.391 4.367 1 95.12 27 PRO B CA 1
ATOM 691 C C . PRO B 1 27 ? 0.613 13.547 4.023 1 95.12 27 PRO B C 1
ATOM 693 O O . PRO B 1 27 ? 1.439 13.961 3.205 1 95.12 27 PRO B O 1
ATOM 696 N N . ALA B 1 28 ? 0.841 12.453 4.781 1 96.88 28 ALA B N 1
ATOM 697 C CA . ALA B 1 28 ? 1.858 11.492 4.363 1 96.88 28 ALA B CA 1
ATOM 698 C C . ALA B 1 28 ? 1.538 10.906 2.99 1 96.88 28 ALA B C 1
ATOM 700 O O . ALA B 1 28 ? 0.37 10.828 2.602 1 96.88 28 ALA B O 1
ATOM 701 N N . ILE B 1 29 ? 2.57 10.555 2.244 1 97.75 29 ILE B N 1
ATOM 702 C CA . ILE B 1 29 ? 2.379 9.984 0.913 1 97.75 29 ILE B CA 1
ATOM 703 C C . ILE B 1 29 ? 3.129 8.664 0.801 1 97.75 29 ILE B C 1
ATOM 705 O O . ILE B 1 29 ? 4.359 8.633 0.883 1 97.75 29 ILE B O 1
ATOM 709 N N . LEU B 1 30 ? 2.4 7.578 0.68 1 98.38 30 LEU B N 1
ATOM 710 C CA . LEU B 1 30 ? 2.988 6.309 0.264 1 98.38 30 LEU B CA 1
ATOM 711 C C . LEU B 1 30 ? 3.172 6.266 -1.249 1 98.38 30 LEU B C 1
ATOM 713 O O . LEU B 1 30 ? 2.201 6.398 -2 1 98.38 30 LEU B O 1
ATOM 717 N N . THR B 1 31 ? 4.383 6.121 -1.71 1 98 31 THR B N 1
ATOM 718 C CA . THR B 1 31 ? 4.684 5.988 -3.131 1 98 31 THR B CA 1
ATOM 719 C C . THR B 1 31 ? 5.203 4.586 -3.443 1 98 31 THR B C 1
ATOM 721 O O . THR B 1 31 ? 6.145 4.109 -2.801 1 98 31 THR B O 1
ATOM 724 N N . VAL B 1 32 ? 4.539 3.924 -4.344 1 97.31 32 VAL B N 1
ATOM 725 C CA . VAL B 1 32 ? 5.023 2.672 -4.914 1 97.31 32 VAL B CA 1
ATOM 726 C C . VAL B 1 32 ? 5.41 2.887 -6.379 1 97.31 32 VAL B C 1
ATOM 728 O O . VAL B 1 32 ? 4.57 3.273 -7.195 1 97.31 32 VAL B O 1
ATOM 731 N N . SER B 1 33 ? 6.668 2.623 -6.703 1 95.88 33 SER B N 1
ATOM 732 C CA . SER B 1 33 ? 7.137 2.908 -8.055 1 95.88 33 SER B CA 1
ATOM 733 C C . SER B 1 33 ? 7.887 1.719 -8.648 1 95.88 33 SER B C 1
ATOM 735 O O . SER B 1 33 ? 8.453 0.911 -7.91 1 95.88 33 SER B O 1
ATOM 737 N N . GLY B 1 34 ? 7.738 1.533 -9.875 1 92.5 34 GLY B N 1
ATOM 738 C CA . GLY B 1 34 ? 8.422 0.534 -10.68 1 92.5 34 GLY B CA 1
ATOM 739 C C . GLY B 1 34 ? 8.422 0.859 -12.164 1 92.5 34 GLY B C 1
ATOM 740 O O . GLY B 1 34 ? 8.242 2.016 -12.555 1 92.5 34 GLY B O 1
ATOM 741 N N . SER B 1 35 ? 8.758 -0.172 -12.945 1 89.25 35 SER B N 1
ATOM 742 C CA . SER B 1 35 ? 8.805 0.034 -14.391 1 89.25 35 SER B CA 1
ATOM 743 C C . SER B 1 35 ? 7.449 0.475 -14.93 1 89.25 35 SER B C 1
ATOM 745 O O . SER B 1 35 ? 7.375 1.157 -15.953 1 89.25 35 SER B O 1
ATOM 747 N N . PHE B 1 36 ? 6.383 0.144 -14.266 1 84.56 36 PHE B N 1
ATOM 748 C CA . PHE B 1 36 ? 5.027 0.468 -14.688 1 84.56 36 PHE B CA 1
ATOM 749 C C . PHE B 1 36 ? 4.734 1.948 -14.477 1 84.56 36 PHE B C 1
ATOM 751 O O . PHE B 1 36 ? 3.77 2.48 -15.031 1 84.56 36 PHE B O 1
ATOM 758 N N . GLY B 1 37 ? 5.512 2.527 -13.586 1 92.56 37 GLY B N 1
ATOM 759 C CA . GLY B 1 37 ? 5.227 3.885 -13.141 1 92.56 37 GLY B CA 1
ATOM 760 C C . GLY B 1 37 ? 5.141 4.016 -11.633 1 92.56 37 GLY B C 1
ATOM 761 O O . GLY B 1 37 ? 5.938 3.42 -10.906 1 92.56 37 GLY B O 1
ATOM 762 N N . SER B 1 38 ? 4.215 5.016 -11.219 1 94.56 38 SER B N 1
ATOM 763 C CA . SER B 1 38 ? 4.125 5.23 -9.773 1 94.56 38 SER B CA 1
ATOM 764 C C . SER B 1 38 ? 2.676 5.371 -9.328 1 94.56 38 SER B C 1
ATOM 766 O O . SER B 1 38 ? 1.838 5.891 -10.07 1 94.56 38 SER B O 1
ATOM 768 N N . VAL B 1 39 ? 2.369 4.793 -8.203 1 95.19 39 VAL B N 1
ATOM 769 C CA . VAL B 1 39 ? 1.131 5 -7.461 1 95.19 39 VAL B CA 1
ATOM 770 C C . VAL B 1 39 ? 1.427 5.75 -6.164 1 95.19 39 VAL B C 1
ATOM 772 O O . VAL B 1 39 ? 2.314 5.355 -5.402 1 95.19 39 VAL B O 1
ATOM 775 N N . GLU B 1 40 ? 0.68 6.883 -5.98 1 96.56 40 GLU B N 1
ATOM 776 C CA . GLU B 1 40 ? 0.821 7.672 -4.762 1 96.56 40 GLU B CA 1
ATOM 777 C C . GLU B 1 40 ? -0.49 7.723 -3.982 1 96.56 40 GLU B C 1
ATOM 779 O O . GLU B 1 40 ? -1.527 8.102 -4.527 1 96.56 40 GLU B O 1
ATOM 784 N N . LEU B 1 41 ? -0.409 7.277 -2.723 1 96.5 41 LEU B N 1
ATOM 785 C CA . LEU B 1 41 ? -1.539 7.359 -1.803 1 96.5 41 LEU B CA 1
ATOM 786 C C . LEU B 1 41 ? -1.298 8.422 -0.737 1 96.5 41 LEU B C 1
ATOM 788 O O . LEU B 1 41 ? -0.409 8.273 0.104 1 96.5 41 LEU B O 1
ATOM 792 N N . MET B 1 42 ? -2.016 9.5 -0.835 1 96.88 42 MET B N 1
ATOM 793 C CA . MET B 1 42 ? -2.002 10.484 0.242 1 96.88 42 MET B CA 1
ATOM 794 C C . MET B 1 42 ? -2.861 10.023 1.414 1 96.88 42 MET B C 1
ATOM 796 O O . MET B 1 42 ? -4.07 9.836 1.265 1 96.88 42 MET B O 1
ATOM 800 N N . ALA B 1 43 ? -2.324 9.844 2.516 1 96.31 43 ALA B N 1
ATOM 801 C CA . ALA B 1 43 ? -3.006 9.125 3.594 1 96.31 43 ALA B CA 1
ATOM 802 C C . ALA B 1 43 ? -2.561 9.648 4.961 1 96.31 43 ALA B C 1
ATOM 804 O O . ALA B 1 43 ? -1.412 10.062 5.129 1 96.31 43 ALA B O 1
ATOM 805 N N . ASP B 1 44 ? -3.514 9.648 5.891 1 94.75 44 ASP B N 1
ATOM 806 C CA . ASP B 1 44 ? -3.107 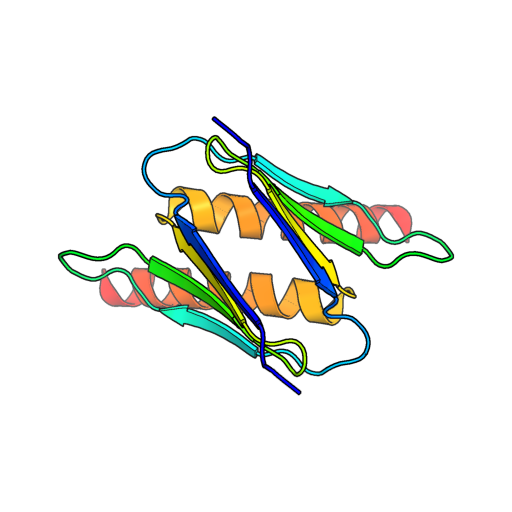9.875 7.273 1 94.75 44 ASP B CA 1
ATOM 807 C C . ASP B 1 44 ? -2.561 8.594 7.902 1 94.75 44 ASP B C 1
ATOM 809 O O . ASP B 1 44 ? -2.52 7.547 7.254 1 94.75 44 ASP B O 1
ATOM 813 N N . ASP B 1 45 ? -2.082 8.664 9.18 1 94.75 45 ASP B N 1
ATOM 814 C CA . ASP B 1 45 ? -1.405 7.547 9.828 1 94.75 45 ASP B CA 1
ATOM 815 C C . ASP B 1 45 ? -2.348 6.359 10 1 94.75 45 ASP B C 1
ATOM 817 O O . ASP B 1 45 ? -1.928 5.203 9.883 1 94.75 45 ASP B O 1
ATOM 821 N N . ASP B 1 46 ? -3.582 6.656 10.344 1 95.25 46 ASP B N 1
ATOM 822 C CA . ASP B 1 46 ? -4.547 5.578 10.523 1 95.25 46 ASP B CA 1
ATOM 823 C C . ASP B 1 46 ? -4.777 4.82 9.219 1 95.25 46 ASP B C 1
ATOM 825 O O . ASP B 1 46 ? -4.945 3.6 9.227 1 95.25 46 ASP B O 1
ATOM 829 N N . GLN B 1 47 ? -4.773 5.531 8.164 1 96.62 47 GLN B N 1
ATOM 830 C CA . GLN B 1 47 ? -4.988 4.93 6.852 1 96.62 47 GLN B CA 1
ATOM 831 C C . GLN B 1 47 ? -3.779 4.102 6.422 1 96.62 47 GLN B C 1
ATOM 833 O O . GLN B 1 47 ? -3.932 3.002 5.887 1 96.62 47 GLN B O 1
ATOM 838 N N . LEU B 1 48 ? -2.572 4.582 6.637 1 97.81 48 LEU B N 1
ATOM 839 C CA . LEU B 1 48 ? -1.363 3.807 6.375 1 97.81 48 LEU B CA 1
ATOM 840 C C . LEU B 1 48 ? -1.333 2.541 7.227 1 97.81 48 LEU B C 1
ATOM 842 O O . LEU B 1 48 ? -0.948 1.474 6.746 1 97.81 48 LEU B O 1
ATOM 846 N N . ALA B 1 49 ? -1.767 2.66 8.508 1 97.31 49 ALA B N 1
ATOM 847 C CA . ALA B 1 49 ? -1.805 1.511 9.406 1 97.31 49 ALA B CA 1
ATOM 848 C C . ALA B 1 49 ? -2.775 0.449 8.898 1 97.31 49 ALA B C 1
ATOM 850 O O . ALA B 1 49 ? -2.508 -0.75 9.008 1 97.31 49 ALA B O 1
ATOM 851 N N . ALA B 1 50 ? -3.85 0.9 8.336 1 97.62 50 ALA B N 1
ATOM 852 C CA . ALA B 1 50 ? -4.832 -0.035 7.789 1 97.62 50 ALA B CA 1
ATOM 853 C C . ALA B 1 50 ? -4.246 -0.83 6.629 1 97.62 50 ALA B C 1
ATOM 855 O O . ALA B 1 50 ? -4.488 -2.033 6.504 1 97.62 50 ALA B O 1
ATOM 856 N N . VAL B 1 51 ? -3.496 -0.167 5.777 1 98.38 51 VAL B N 1
ATOM 857 C CA . VAL B 1 51 ? -2.854 -0.833 4.648 1 98.38 51 VAL B CA 1
ATOM 858 C C . VAL B 1 51 ? -1.831 -1.846 5.16 1 98.38 51 VAL B C 1
ATOM 860 O O . VAL B 1 51 ? -1.815 -2.998 4.723 1 98.38 51 VAL B O 1
ATOM 863 N N . ALA B 1 52 ? -0.991 -1.446 6.086 1 98.56 52 ALA B N 1
ATOM 864 C CA . ALA B 1 52 ? 0.008 -2.344 6.66 1 98.56 52 ALA B CA 1
ATOM 865 C C . ALA B 1 52 ? -0.654 -3.535 7.348 1 98.56 52 ALA B C 1
ATOM 867 O O . ALA B 1 52 ? -0.167 -4.664 7.254 1 98.56 52 ALA B O 1
ATOM 868 N N . GLU B 1 53 ? -1.734 -3.281 7.996 1 98.44 53 GLU B N 1
ATOM 869 C CA . GLU B 1 53 ? -2.441 -4.344 8.703 1 98.44 53 GLU B CA 1
ATOM 870 C C . GLU B 1 53 ? -3.016 -5.367 7.727 1 98.44 53 GLU B C 1
ATOM 872 O O . GLU B 1 53 ? -2.975 -6.574 7.984 1 98.44 53 GLU B O 1
ATOM 877 N N . ALA B 1 54 ? -3.602 -4.898 6.652 1 98.56 54 ALA B N 1
ATOM 878 C CA . ALA B 1 54 ? -4.129 -5.801 5.633 1 98.56 54 ALA B CA 1
ATOM 879 C C 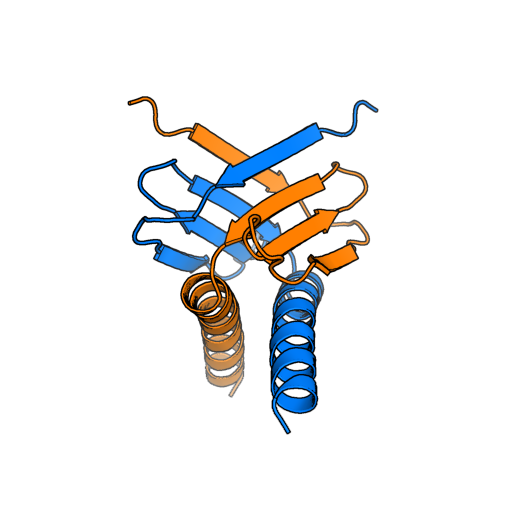. ALA B 1 54 ? -3.043 -6.742 5.117 1 98.56 54 ALA B C 1
ATOM 881 O O . ALA B 1 54 ? -3.275 -7.941 4.961 1 98.56 54 ALA B O 1
ATOM 882 N N . ILE B 1 55 ? -1.881 -6.188 4.891 1 98.62 55 ILE B N 1
ATOM 883 C CA . ILE B 1 55 ? -0.769 -6.988 4.391 1 98.62 55 ILE B CA 1
ATOM 884 C C . ILE B 1 55 ? -0.305 -7.961 5.473 1 98.62 55 ILE B C 1
ATOM 886 O O . ILE B 1 55 ? -0.043 -9.133 5.195 1 98.62 55 ILE B O 1
ATOM 890 N N . SER B 1 56 ? -0.232 -7.457 6.668 1 98.31 56 SER B N 1
ATOM 891 C CA . SER B 1 56 ? 0.176 -8.305 7.789 1 98.31 56 SER B CA 1
ATOM 892 C C . SER B 1 56 ? -0.77 -9.484 7.961 1 98.31 56 SER B C 1
ATOM 894 O O . SER B 1 56 ? -0.327 -10.609 8.195 1 98.31 56 SER B O 1
ATOM 896 N N . GLN B 1 57 ? -2.059 -9.258 7.895 1 97.88 57 GLN B N 1
ATOM 897 C CA . GLN B 1 57 ? -3.053 -10.32 8.016 1 97.88 57 GLN B CA 1
ATOM 898 C C . GLN B 1 57 ? -2.875 -11.359 6.918 1 97.88 57 GLN B C 1
ATOM 900 O O . GLN B 1 57 ? -3.066 -12.555 7.156 1 97.88 57 GLN B O 1
ATOM 905 N N . HIS B 1 58 ? -2.572 -10.875 5.715 1 97.88 58 HIS B N 1
ATOM 906 C CA . HIS B 1 58 ? -2.307 -11.781 4.602 1 97.88 58 HIS B CA 1
ATOM 907 C C . HIS B 1 58 ? -1.153 -12.727 4.922 1 97.88 58 HIS B C 1
ATOM 909 O O . HIS B 1 58 ? -1.257 -13.93 4.699 1 97.88 58 HIS B O 1
ATOM 915 N N . PHE B 1 59 ? -0.045 -12.242 5.48 1 97.12 59 PHE B N 1
ATOM 916 C CA . PHE B 1 59 ? 1.117 -13.07 5.785 1 97.12 59 PHE B CA 1
ATOM 917 C C . PHE B 1 59 ? 0.815 -14.031 6.926 1 97.12 59 PHE B C 1
ATOM 919 O O . PHE B 1 59 ? 1.263 -15.18 6.914 1 97.12 59 PHE B O 1
ATOM 926 N N . LYS B 1 60 ? 0.037 -13.555 7.844 1 96.94 60 LYS B N 1
ATOM 927 C CA . LYS B 1 60 ? -0.357 -14.43 8.945 1 96.94 60 LYS B CA 1
ATOM 928 C C . LYS B 1 60 ? -1.199 -15.594 8.445 1 96.94 60 LYS B C 1
ATOM 930 O O . LYS B 1 60 ? -1.026 -16.734 8.891 1 96.94 60 LYS B O 1
ATOM 935 N N . SER B 1 61 ? -2.133 -15.273 7.523 1 95.69 61 SER B N 1
ATOM 936 C CA . SER B 1 61 ? -3.002 -16.312 6.965 1 95.69 61 SER B CA 1
ATOM 937 C C . SER B 1 61 ? -2.203 -17.328 6.152 1 95.69 61 SER B C 1
ATOM 939 O O . SER B 1 61 ? -2.527 -18.516 6.145 1 95.69 61 SER B O 1
ATOM 941 N N . LYS B 1 62 ? -1.252 -16.844 5.484 1 92.38 62 LYS B N 1
ATOM 942 C CA . LYS B 1 62 ? -0.394 -17.719 4.68 1 92.38 62 LYS B CA 1
ATOM 943 C C . LYS B 1 62 ? 0.418 -18.656 5.562 1 92.38 62 LYS B C 1
ATOM 945 O O . LYS B 1 62 ? 0.627 -19.828 5.207 1 92.38 62 LYS B O 1
ATOM 950 N N . GLU B 1 63 ? 0.906 -18.125 6.609 1 89.75 63 GLU B N 1
ATOM 951 C CA . GLU B 1 63 ? 1.688 -18.922 7.547 1 89.75 63 GLU B CA 1
ATOM 952 C C . GLU B 1 63 ? 0.838 -20.031 8.18 1 89.75 63 GLU B C 1
ATOM 954 O O . GLU B 1 63 ? 1.298 -21.156 8.344 1 89.75 63 GLU B O 1
ATOM 959 N N . ARG B 1 64 ? -0.362 -19.656 8.477 1 88.62 64 ARG B N 1
ATOM 960 C CA . ARG B 1 64 ? -1.271 -20.609 9.109 1 88.62 64 ARG B CA 1
ATOM 961 C C . ARG B 1 64 ? -1.652 -21.734 8.141 1 88.62 64 ARG B C 1
ATOM 963 O O . ARG B 1 64 ? -1.837 -22.875 8.547 1 88.62 64 ARG B O 1
ATOM 970 N N . ALA B 1 65 ? -1.73 -21.359 6.918 1 83.25 65 ALA B N 1
ATOM 971 C CA . ALA B 1 65 ? -2.121 -22.328 5.906 1 83.25 65 ALA B CA 1
ATOM 972 C C . ALA B 1 65 ? -0.969 -23.281 5.594 1 83.25 65 ALA B C 1
ATOM 974 O O . ALA B 1 65 ? -1.187 -24.375 5.07 1 83.25 65 ALA B O 1
ATOM 975 N N . ALA B 1 66 ? 0.271 -22.875 5.781 1 78.88 66 ALA B N 1
ATOM 976 C CA . ALA B 1 66 ? 1.445 -23.688 5.484 1 78.88 66 ALA B CA 1
ATOM 977 C C . ALA B 1 66 ? 1.737 -24.672 6.621 1 78.88 66 ALA B C 1
ATOM 979 O O . ALA B 1 66 ? 2.531 -25.594 6.457 1 78.88 66 ALA B O 1
ATOM 980 N N . VAL B 1 67 ? 1.14 -24.562 7.816 1 72.06 67 VAL B N 1
ATOM 981 C CA . VAL B 1 67 ? 1.335 -25.516 8.898 1 72.06 67 VAL B CA 1
ATOM 982 C C . VAL B 1 67 ? 0.254 -26.594 8.844 1 72.06 67 VAL B C 1
ATOM 984 O O . VAL B 1 67 ? -0.909 -26.297 8.555 1 72.06 67 VAL B O 1
#

Radius of gyration: 14.65 Å; Cα contacts (8 Å, |Δi|>4): 246; chains: 2; bounding box: 31×47×44 Å

Nearest PDB structures (foldseek):
  5ezu-assembly1_B-2  TM=7.614E-01  e=5.554E+00  Vaccinia virus WR
  3g65-assembly1_B  TM=5.576E-01  e=4.120E+00  Homo sapiens
  8uwa-assembly1_C  TM=3.707E-01  e=7.054E+00  Influenza A virus (A/Perth/16/2009(H3N2))
  6wzt-assembly1_C  TM=3.792E-01  e=8.438E+00  Influenza A virus (A/reassortant/NYMC X-217(A/Puerto Rico/8/1934 x A/Victoria/361/2011)(H3N2))
  5ezu-assembly1_B-2  TM=7.607E-01  e=5.554E+00  Vaccinia virus WR

Solvent-accessible surface area (backbone atoms only — not comparable to full-atom values): 7301 Å² total; per-residue (Å²): 126,84,57,45,74,46,79,45,72,48,58,98,49,71,70,49,46,43,52,48,72,58,52,100,87,40,63,20,33,41,36,43,32,40,85,66,21,36,40,35,39,30,25,48,71,69,55,50,50,42,47,37,45,24,51,50,51,44,53,51,52,51,55,57,68,74,100,127,82,57,44,76,46,77,45,72,48,59,97,51,70,71,50,47,44,51,47,72,57,51,99,89,40,63,19,32,42,36,41,33,40,85,66,20,35,42,34,39,31,25,49,71,71,55,50,49,43,45,38,46,23,52,51,52,45,54,51,52,51,54,57,66,73,101

pLDDT: mean 91.56, std 10.01, range [43.44, 98.62]

Foldseek 3Di:
DPDDDDDDDPPPWDKDWDWDPDDPPFAIWIWIQTPRGIDIDRDHPVRVVVVVVVVVVVVVVVVVVVD/DPDDDDDDDPPPWDKDWDWDPDDPPFAIWIWIQTPRGIDIDRDHPVRVVVVVVVVVVVVVVVVVVVD

Sequence (134 aa):
MQTTAFTANLTAQSIDAVVKPAMHYTPAILTVSGSFGSVELMADDDQLAAVAEAISQHFKSKERAAVMQTTAFTANLTAQSIDAVVKPAMHYTPAILTVSGSFGSVELMADDDQLAAVAEAISQHFKSKERAAV

Secondary structure (DSSP, 8-state):
---EEEEEE-TTS--EEEEEPP-SSS-EEEEEEETTEEEEEEE-HHHHHHHHHHHHHHHHHHHHHH-/---EEEEEE-TTS--EEEEEPPBTTB-EEEEEEETTEEEEEEE-HHHHHHHHHHHHHHHHHHHHHH-